Protein AF-A0A7S2CW57-F1 (afdb_monomer_lite)

Structure (mmCIF, N/CA/C/O backbone):
data_AF-A0A7S2CW57-F1
#
_entry.id   AF-A0A7S2CW57-F1
#
loop_
_atom_site.group_PDB
_atom_site.id
_atom_site.type_symbol
_atom_site.label_atom_id
_atom_site.label_alt_id
_atom_site.label_comp_id
_atom_site.label_asym_id
_atom_site.label_entity_id
_atom_site.label_seq_id
_atom_site.pdbx_PDB_ins_code
_atom_site.Cartn_x
_atom_site.Cartn_y
_atom_site.Cartn_z
_atom_site.occupancy
_atom_site.B_iso_or_equiv
_atom_site.auth_seq_id
_atom_site.auth_comp_id
_atom_site.auth_asym_id
_atom_site.auth_atom_id
_atom_site.pdbx_PDB_model_num
ATOM 1 N N . ASP A 1 1 ? -9.183 -3.208 23.024 1.00 56.75 1 ASP A N 1
ATOM 2 C CA . ASP A 1 1 ? -10.618 -2.833 22.930 1.00 56.75 1 ASP A CA 1
ATOM 3 C C . ASP A 1 1 ? -10.801 -1.810 21.795 1.00 56.75 1 ASP A C 1
ATOM 5 O O . ASP A 1 1 ? -9.935 -0.953 21.660 1.00 56.75 1 ASP A O 1
ATOM 9 N N . PRO A 1 2 ? -11.847 -1.860 20.940 1.00 57.62 2 PRO A N 1
ATOM 10 C CA . PRO A 1 2 ? -12.072 -0.832 19.910 1.00 57.62 2 PRO A CA 1
ATOM 11 C C . PRO A 1 2 ? -12.117 0.604 20.462 1.00 57.62 2 PRO A C 1
ATOM 13 O O . PRO A 1 2 ? -11.719 1.545 19.778 1.00 57.62 2 PRO A O 1
ATOM 16 N N . SER A 1 3 ? -12.568 0.780 21.706 1.00 63.25 3 SER A N 1
ATOM 17 C CA . SER A 1 3 ? -12.592 2.077 22.388 1.00 63.25 3 SER A CA 1
ATOM 18 C C . SER A 1 3 ? -11.196 2.578 22.791 1.00 63.25 3 SER A C 1
ATOM 20 O O . SER A 1 3 ? -10.949 3.786 22.773 1.00 63.25 3 SER A O 1
ATOM 22 N N . GLU A 1 4 ? -10.246 1.676 23.054 1.00 65.75 4 GLU A N 1
ATOM 23 C CA . GLU A 1 4 ? -8.839 2.027 23.291 1.00 65.75 4 GLU A CA 1
ATOM 24 C C . GLU A 1 4 ? -8.160 2.494 22.004 1.00 65.75 4 GLU A C 1
ATOM 26 O O . GLU A 1 4 ? -7.396 3.453 22.047 1.00 65.75 4 GLU A O 1
ATOM 31 N N . PHE A 1 5 ? -8.483 1.889 20.853 1.00 61.47 5 PHE A N 1
ATOM 32 C CA . PHE A 1 5 ? -7.996 2.366 19.555 1.00 61.47 5 PHE A CA 1
ATOM 33 C C . PHE A 1 5 ? -8.493 3.780 19.255 1.00 61.47 5 PHE A C 1
ATOM 35 O O . PHE A 1 5 ? -7.690 4.634 18.910 1.00 61.47 5 PHE A O 1
ATOM 42 N N . ILE A 1 6 ? -9.789 4.059 19.435 1.00 62.25 6 ILE A N 1
ATOM 43 C CA . ILE A 1 6 ? -10.353 5.404 19.213 1.00 62.25 6 ILE A CA 1
ATOM 44 C C . ILE A 1 6 ? -9.658 6.438 20.112 1.00 62.25 6 ILE A C 1
ATOM 46 O O . ILE A 1 6 ? -9.337 7.539 19.667 1.00 62.25 6 ILE A O 1
ATOM 50 N N . THR A 1 7 ? -9.364 6.059 21.357 1.00 64.19 7 THR A N 1
ATOM 51 C CA . THR A 1 7 ? -8.670 6.926 22.318 1.00 64.19 7 THR A CA 1
ATOM 52 C C . THR A 1 7 ? -7.193 7.131 21.951 1.00 64.19 7 THR A C 1
ATOM 54 O O . THR A 1 7 ? -6.699 8.253 22.012 1.00 64.19 7 THR A O 1
ATOM 57 N N . ALA A 1 8 ? -6.483 6.074 21.541 1.00 60.84 8 ALA A N 1
ATOM 58 C CA . ALA A 1 8 ? -5.066 6.122 21.172 1.00 60.84 8 ALA A CA 1
ATOM 59 C C . ALA A 1 8 ? -4.820 6.763 19.796 1.00 60.84 8 ALA A C 1
ATOM 61 O O . ALA A 1 8 ? -3.808 7.432 19.602 1.00 60.84 8 ALA A O 1
ATOM 62 N N . ALA A 1 9 ? -5.746 6.578 18.855 1.00 56.28 9 ALA A N 1
ATOM 63 C CA . ALA A 1 9 ? -5.719 7.199 17.537 1.00 56.28 9 ALA A CA 1
ATOM 64 C C . ALA A 1 9 ? -6.093 8.685 17.598 1.00 56.28 9 ALA A C 1
ATOM 66 O O . ALA A 1 9 ? -5.801 9.400 16.646 1.00 56.28 9 ALA A O 1
ATOM 67 N N . SER A 1 10 ? -6.713 9.152 18.697 1.00 55.81 10 SER A N 1
ATOM 68 C CA . SER A 1 10 ? -7.111 10.552 18.910 1.00 55.81 10 SER A CA 1
ATOM 69 C C . SER A 1 10 ? -7.791 11.162 17.676 1.00 55.81 10 SER A C 1
ATOM 71 O O . SER A 1 10 ? -7.611 12.339 17.370 1.00 55.81 10 SER A O 1
ATOM 73 N N . ILE A 1 11 ? -8.558 10.359 16.940 1.00 55.12 11 ILE A N 1
ATOM 74 C CA . ILE A 1 11 ? -9.368 10.880 15.848 1.00 55.12 11 ILE A CA 1
ATOM 75 C C . ILE A 1 11 ? -10.665 11.302 16.490 1.00 55.12 11 ILE A C 1
ATOM 77 O O . ILE A 1 11 ? -11.583 10.504 16.684 1.00 55.12 11 ILE A O 1
ATOM 81 N N . ASP A 1 12 ? -10.685 12.562 16.900 1.00 58.09 12 ASP A N 1
ATOM 82 C CA . ASP A 1 12 ? -11.912 13.218 17.288 1.00 58.09 12 ASP A CA 1
ATOM 83 C C . ASP A 1 12 ? -12.861 13.093 16.088 1.00 58.09 12 ASP A C 1
ATOM 85 O O . ASP A 1 12 ? -12.558 13.564 14.993 1.00 58.09 12 ASP A O 1
ATOM 89 N N . ALA A 1 13 ? -13.991 12.399 16.247 1.00 58.97 13 ALA A N 1
ATOM 90 C CA . ALA A 1 13 ? -14.929 12.120 15.150 1.00 58.97 13 ALA A CA 1
ATOM 91 C C . ALA A 1 13 ? -15.573 13.399 14.560 1.00 58.97 13 ALA A C 1
ATOM 93 O O . ALA A 1 13 ? -16.426 13.331 13.674 1.00 58.97 13 ALA A O 1
ATOM 94 N N . LEU A 1 14 ? -15.183 14.561 15.088 1.00 62.50 14 LEU A N 1
ATOM 95 C CA . LEU A 1 14 ? -15.519 15.907 14.649 1.00 62.50 14 LEU A CA 1
ATOM 96 C C . LEU A 1 14 ? -14.519 16.475 13.625 1.00 62.50 14 LEU A C 1
ATOM 98 O O . LEU A 1 14 ? -14.854 17.446 12.944 1.00 62.50 14 LEU A O 1
ATOM 102 N N . GLU A 1 15 ? -13.324 15.894 13.491 1.00 67.12 15 GLU A N 1
ATOM 103 C CA . GLU A 1 15 ? -12.287 16.356 12.568 1.00 67.12 15 GLU A CA 1
ATOM 104 C C . GLU A 1 15 ? -12.328 15.602 11.231 1.00 67.12 15 GLU A C 1
ATOM 106 O O . GLU A 1 15 ? -12.534 14.390 11.157 1.00 67.12 15 GLU A O 1
ATOM 111 N N . GLN A 1 16 ? -12.135 16.339 10.134 1.00 76.06 16 GLN A N 1
ATOM 112 C CA . GLN A 1 16 ? -11.939 15.734 8.819 1.00 76.06 16 GLN A CA 1
ATOM 113 C C . GLN A 1 16 ? -10.520 15.168 8.742 1.00 76.06 16 GLN A C 1
ATOM 115 O O . GLN A 1 16 ? -9.556 15.916 8.885 1.00 76.06 16 GLN A O 1
ATOM 120 N N . ALA A 1 17 ? -10.404 13.870 8.471 1.00 76.31 17 ALA A N 1
ATOM 121 C CA . ALA A 1 17 ? -9.128 13.177 8.331 1.00 76.31 17 ALA A CA 1
ATOM 122 C C . ALA A 1 17 ? -8.969 12.567 6.932 1.00 76.31 17 ALA A C 1
ATOM 124 O O . ALA A 1 17 ? -9.949 12.201 6.275 1.00 76.31 17 ALA A O 1
ATOM 125 N N . ASP A 1 18 ? -7.719 12.427 6.489 1.00 85.06 18 ASP A N 1
ATOM 126 C CA . ASP A 1 18 ? -7.392 11.664 5.289 1.00 85.06 18 ASP A CA 1
ATOM 127 C C . ASP A 1 18 ? -7.583 10.163 5.569 1.00 85.06 18 ASP A C 1
ATOM 129 O O . ASP A 1 18 ? -6.987 9.592 6.486 1.00 85.06 18 ASP A O 1
ATOM 133 N N . ALA A 1 19 ? -8.439 9.508 4.782 1.00 85.56 19 ALA A N 1
ATOM 134 C CA . ALA A 1 19 ? -8.768 8.096 4.981 1.00 85.56 19 ALA A CA 1
ATOM 135 C C . ALA A 1 19 ? -7.547 7.174 4.815 1.00 85.56 19 ALA A C 1
ATOM 137 O O . ALA A 1 19 ? -7.482 6.115 5.441 1.00 85.56 19 ALA A O 1
ATOM 138 N N . THR A 1 20 ? -6.578 7.579 3.995 1.00 86.62 20 THR A N 1
ATOM 139 C CA . THR A 1 20 ? -5.336 6.838 3.765 1.00 86.62 20 THR A CA 1
ATOM 140 C C . THR A 1 20 ? -4.460 6.899 5.007 1.00 86.62 20 THR A C 1
ATOM 142 O O . THR A 1 20 ? -4.003 5.863 5.487 1.00 86.62 20 THR A O 1
ATOM 145 N N . GLU A 1 21 ? -4.284 8.091 5.577 1.00 83.81 21 GLU A N 1
ATOM 146 C CA . GLU A 1 21 ? -3.540 8.281 6.827 1.00 83.81 21 GLU A CA 1
ATOM 147 C C . GLU A 1 21 ? -4.167 7.486 7.976 1.00 83.81 21 GLU A C 1
ATOM 149 O O . GLU A 1 21 ? -3.474 6.740 8.670 1.00 83.81 21 GLU A O 1
ATOM 154 N N . PHE A 1 22 ? -5.494 7.547 8.112 1.00 84.62 22 PHE A N 1
ATOM 155 C CA . PHE A 1 22 ? -6.200 6.755 9.113 1.00 84.62 22 PHE A CA 1
ATOM 156 C C . PHE A 1 22 ? -6.005 5.250 8.915 1.00 84.62 22 PHE A C 1
ATOM 158 O O . PHE A 1 22 ? -5.747 4.523 9.876 1.00 84.62 22 PHE A O 1
ATOM 165 N N . SER A 1 23 ? -6.098 4.772 7.671 1.00 87.00 23 SER A N 1
ATOM 166 C CA . SER A 1 23 ? -5.907 3.353 7.369 1.00 87.00 23 SER A CA 1
ATOM 167 C C . SER A 1 23 ? -4.500 2.871 7.730 1.00 87.00 23 SER A C 1
ATOM 169 O O . SER A 1 23 ? -4.359 1.777 8.273 1.00 87.00 23 SER A O 1
ATOM 171 N N . ALA A 1 24 ? -3.473 3.702 7.529 1.00 86.38 24 ALA A N 1
ATOM 172 C CA . ALA A 1 24 ? -2.104 3.376 7.908 1.00 86.38 24 ALA A CA 1
ATOM 173 C C . ALA A 1 24 ? -1.952 3.237 9.434 1.00 86.38 24 ALA A C 1
ATOM 175 O O . ALA A 1 24 ? -1.363 2.263 9.904 1.00 86.38 24 ALA A O 1
ATOM 176 N N . LEU A 1 25 ? -2.539 4.158 10.208 1.00 85.75 25 LEU A N 1
ATOM 177 C CA . LEU A 1 25 ? -2.536 4.095 11.676 1.00 85.75 25 LEU A CA 1
ATOM 178 C C . LEU A 1 25 ? -3.296 2.870 12.203 1.00 85.75 25 LEU A C 1
ATOM 180 O O . LEU A 1 25 ? -2.843 2.208 13.137 1.00 85.75 25 LEU A O 1
ATOM 184 N N . LEU A 1 26 ? -4.434 2.540 11.586 1.00 84.94 26 LEU A N 1
ATOM 185 C CA . LEU A 1 26 ? -5.218 1.361 11.941 1.00 84.94 26 LEU A CA 1
ATOM 186 C C . LEU A 1 26 ? -4.452 0.062 11.663 1.00 84.94 26 LEU A C 1
ATOM 188 O O . LEU A 1 26 ? -4.469 -0.837 12.500 1.00 84.94 26 LEU A O 1
ATOM 192 N N . LEU A 1 27 ? -3.776 -0.045 10.515 1.00 85.62 27 LEU A N 1
ATOM 193 C CA . LEU A 1 27 ? -2.990 -1.230 10.164 1.00 85.62 27 LEU A CA 1
ATOM 194 C C . LEU A 1 27 ? -1.786 -1.417 11.095 1.00 85.62 27 LEU A C 1
ATOM 196 O O . LEU A 1 27 ? -1.544 -2.542 11.524 1.00 85.62 27 LEU A O 1
ATOM 200 N N . ASP A 1 28 ? -1.086 -0.342 11.472 1.00 83.06 28 ASP A N 1
ATOM 201 C CA . ASP A 1 28 ? 0.006 -0.407 12.457 1.00 83.06 28 ASP A CA 1
ATOM 202 C C . ASP A 1 28 ? -0.505 -0.851 13.838 1.00 83.06 28 ASP A C 1
ATOM 204 O O . ASP A 1 28 ? 0.077 -1.735 14.470 1.00 83.06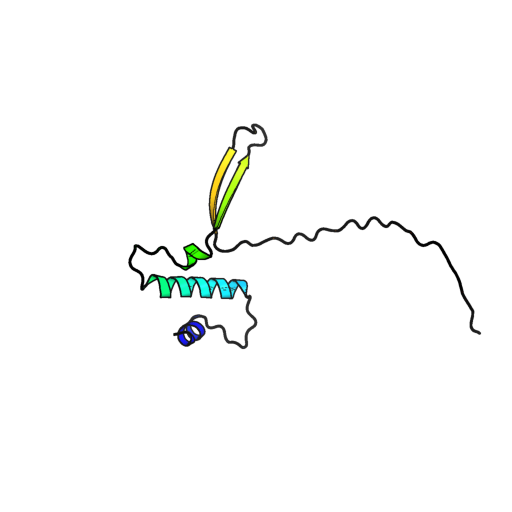 28 ASP A O 1
ATOM 208 N N . TRP A 1 29 ? -1.644 -0.316 14.290 1.00 83.19 29 TRP A N 1
ATOM 209 C CA . TRP A 1 29 ? -2.266 -0.763 15.538 1.00 83.19 29 TRP A CA 1
ATOM 210 C C . TRP A 1 29 ? -2.673 -2.240 15.479 1.00 83.19 29 TRP A C 1
ATOM 212 O O . TRP A 1 29 ? -2.305 -3.016 16.359 1.00 83.19 29 TRP A O 1
ATOM 222 N N . LEU A 1 30 ? -3.357 -2.659 14.411 1.00 81.56 30 LEU A N 1
ATOM 223 C CA . LEU A 1 30 ? -3.741 -4.054 14.183 1.00 81.56 30 LEU A CA 1
ATOM 224 C C . LEU A 1 30 ? -2.524 -4.986 14.186 1.00 81.56 30 LEU A C 1
ATOM 226 O O . LEU A 1 30 ? -2.578 -6.074 14.758 1.00 81.56 30 LEU A O 1
ATOM 230 N N . GLN A 1 31 ? -1.415 -4.554 13.587 1.00 80.44 31 GLN A N 1
ATOM 231 C CA . GLN A 1 31 ? -0.171 -5.311 13.557 1.00 80.44 31 GLN A CA 1
ATOM 232 C C . GLN A 1 31 ? 0.438 -5.481 14.951 1.00 80.44 31 GLN A C 1
ATOM 234 O O . GLN A 1 31 ? 0.945 -6.558 15.266 1.00 80.44 31 GLN A O 1
ATOM 239 N N . ARG A 1 32 ? 0.355 -4.457 15.806 1.00 79.06 32 ARG A N 1
ATOM 240 C CA . ARG A 1 32 ? 0.813 -4.525 17.201 1.00 79.06 32 ARG A CA 1
ATOM 241 C C . ARG A 1 32 ? -0.081 -5.426 18.048 1.00 79.06 32 ARG A C 1
ATOM 243 O O . ARG A 1 32 ? 0.436 -6.303 18.732 1.00 79.06 32 ARG A O 1
ATOM 250 N N . GLU A 1 33 ? -1.396 -5.262 17.963 1.00 79.00 33 GLU A N 1
ATOM 251 C CA . GLU A 1 33 ? -2.351 -6.037 18.767 1.00 79.00 33 GLU A CA 1
ATOM 252 C C . GLU A 1 33 ? -2.359 -7.521 18.391 1.00 79.00 33 GLU A C 1
ATOM 254 O O . GLU A 1 33 ? -2.327 -8.392 19.258 1.00 79.00 33 GLU A O 1
ATOM 259 N N . MET A 1 34 ? -2.354 -7.833 17.092 1.00 73.19 34 MET A N 1
ATOM 260 C CA . MET A 1 34 ? -2.337 -9.225 16.633 1.00 73.19 34 MET A CA 1
ATOM 261 C C . MET A 1 34 ? -0.939 -9.845 16.694 1.00 73.19 34 MET A C 1
ATOM 263 O O . MET A 1 34 ? -0.814 -11.057 16.865 1.00 73.19 34 MET A O 1
ATOM 267 N N . GLY A 1 35 ? 0.115 -9.030 16.596 1.00 63.72 35 GLY A N 1
ATOM 268 C CA . GLY A 1 35 ? 1.504 -9.477 16.687 1.00 63.72 35 GLY A CA 1
ATOM 269 C C . GLY A 1 35 ? 1.953 -9.843 18.104 1.00 63.72 35 GLY A C 1
ATOM 270 O O . GLY A 1 35 ? 2.879 -10.634 18.252 1.00 63.72 35 GLY A O 1
ATOM 271 N N . GLN A 1 36 ? 1.299 -9.327 19.151 1.00 59.97 36 GLN A N 1
ATOM 272 C CA . GLN A 1 36 ? 1.639 -9.653 20.544 1.00 59.97 36 GLN A CA 1
ATOM 273 C C . GLN A 1 36 ? 1.057 -10.990 21.040 1.00 59.97 36 GLN A C 1
ATOM 275 O O . GLN A 1 36 ? 1.442 -11.454 22.112 1.00 59.97 36 GLN A O 1
ATOM 280 N N . GLY A 1 37 ? 0.164 -11.630 20.273 1.00 55.31 37 GLY A N 1
ATOM 281 C CA . GLY A 1 37 ? -0.528 -12.862 20.676 1.00 55.31 37 GLY A CA 1
ATOM 282 C C . GLY A 1 37 ? -0.189 -14.128 19.881 1.00 55.31 37 GLY A C 1
ATOM 283 O O . GLY A 1 37 ? -0.676 -15.198 20.244 1.00 55.31 37 GLY A O 1
ATOM 284 N N . GLN A 1 38 ? 0.601 -14.045 18.803 1.00 50.69 38 GLN A N 1
ATOM 285 C CA . GLN A 1 38 ? 0.874 -15.191 17.927 1.00 50.69 38 GLN A CA 1
ATOM 286 C C . GLN A 1 38 ? 2.281 -15.766 18.117 1.00 50.69 38 GLN A C 1
ATOM 288 O O . GLN A 1 38 ? 3.291 -15.080 17.983 1.00 50.69 38 GLN A O 1
ATOM 293 N N . GLU A 1 39 ? 2.313 -17.072 18.395 1.00 48.75 39 GLU A N 1
ATOM 294 C CA . GLU A 1 39 ? 3.474 -17.947 18.232 1.00 48.75 39 GLU A CA 1
ATOM 295 C C . GLU A 1 39 ? 4.187 -17.673 16.888 1.00 48.75 39 GLU A C 1
ATOM 297 O O . GLU A 1 39 ? 3.519 -17.450 15.875 1.00 48.75 39 GLU A O 1
ATOM 302 N N . PRO A 1 40 ? 5.528 -17.774 16.833 1.00 53.06 40 PRO A N 1
ATOM 303 C CA . PRO A 1 40 ? 6.368 -17.379 15.690 1.00 53.06 40 PRO A CA 1
ATOM 304 C C . PRO A 1 40 ? 6.141 -18.181 14.392 1.00 53.06 40 PRO A C 1
ATOM 306 O O . PRO A 1 40 ? 6.874 -18.015 13.420 1.00 53.06 40 PRO A O 1
ATOM 309 N N . THR A 1 41 ? 5.158 -19.080 14.367 1.00 53.62 41 THR A N 1
ATOM 310 C CA . THR A 1 41 ? 4.849 -19.985 13.255 1.00 53.62 41 THR A CA 1
ATOM 311 C C . THR A 1 41 ? 3.742 -19.471 12.335 1.00 53.62 41 THR A C 1
ATOM 313 O O . THR A 1 41 ? 3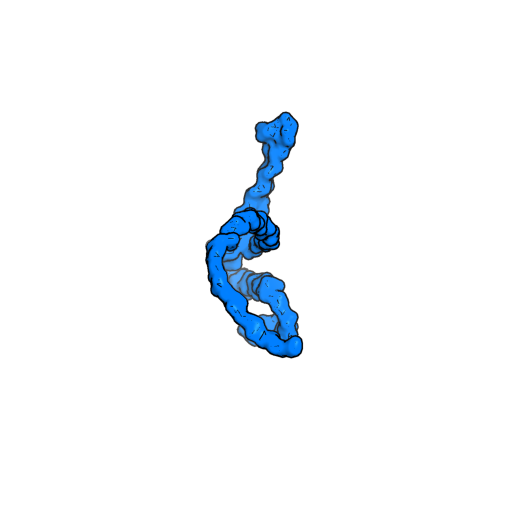.661 -19.917 11.191 1.00 53.62 41 THR A O 1
ATOM 316 N N . HIS A 1 42 ? 2.930 -18.508 12.781 1.00 51.66 42 HIS A N 1
ATOM 317 C CA . HIS A 1 42 ? 1.958 -17.824 11.932 1.00 51.66 42 HIS A CA 1
ATOM 318 C C . HIS A 1 42 ? 2.514 -16.454 11.543 1.00 51.66 42 HIS A C 1
ATOM 320 O O . HIS A 1 42 ? 2.751 -15.597 12.388 1.00 51.66 42 HIS A O 1
ATOM 326 N N . GLY A 1 43 ? 2.799 -16.281 10.250 1.00 57.59 43 GLY A N 1
ATOM 327 C CA . GLY A 1 43 ? 3.311 -15.029 9.701 1.00 57.59 43 GLY A CA 1
ATOM 328 C C . GLY A 1 43 ? 2.412 -13.837 10.033 1.00 57.59 43 GLY A C 1
ATOM 329 O O . GLY A 1 43 ? 1.225 -13.984 10.315 1.00 57.59 43 GLY A O 1
ATOM 330 N N . ASN A 1 44 ? 2.998 -12.644 9.991 1.00 73.19 44 ASN A N 1
ATOM 331 C CA . ASN A 1 44 ? 2.328 -11.413 10.380 1.00 73.19 44 ASN A CA 1
ATOM 332 C C . ASN A 1 44 ? 1.048 -11.189 9.551 1.00 73.19 44 ASN A C 1
ATOM 334 O O . ASN A 1 44 ? 1.124 -11.035 8.331 1.00 73.19 44 ASN A O 1
ATOM 338 N N . PHE A 1 45 ? -0.118 -11.184 10.209 1.00 79.56 45 PHE A N 1
ATOM 339 C CA . PHE A 1 45 ? -1.434 -11.098 9.562 1.00 79.56 45 PHE A CA 1
ATOM 340 C C . PHE A 1 45 ? -1.526 -9.934 8.569 1.00 79.56 45 PHE A C 1
ATOM 342 O O . PHE A 1 45 ? -1.965 -10.126 7.435 1.00 79.56 45 PHE A O 1
ATOM 349 N N . VAL A 1 46 ? -1.066 -8.745 8.967 1.00 83.50 46 VAL A N 1
ATOM 350 C CA . VAL A 1 46 ? -1.128 -7.546 8.119 1.00 83.50 46 VAL A CA 1
ATOM 351 C C . VAL A 1 46 ? -0.271 -7.732 6.870 1.00 83.50 46 VAL A C 1
ATOM 353 O O . VAL A 1 46 ? -0.764 -7.536 5.761 1.00 83.50 46 VAL A O 1
ATOM 356 N N . SER A 1 47 ? 0.967 -8.205 7.029 1.00 83.62 47 SER A N 1
ATOM 357 C CA . SER A 1 47 ? 1.843 -8.495 5.891 1.00 83.62 47 SER A CA 1
ATOM 358 C C . SER A 1 47 ? 1.237 -9.551 4.962 1.00 83.62 47 SER A C 1
ATOM 360 O O . SER A 1 47 ? 1.243 -9.381 3.752 1.00 83.62 47 SER A O 1
ATOM 362 N N . SER A 1 48 ? 0.621 -10.605 5.508 1.00 84.69 48 SER A N 1
ATOM 363 C CA . SER A 1 48 ? 0.033 -11.679 4.694 1.00 84.69 48 SER A CA 1
ATOM 364 C C . SER A 1 48 ? -1.139 -11.237 3.808 1.00 84.69 48 SER A C 1
ATOM 366 O O . SER A 1 48 ? -1.403 -11.872 2.789 1.00 84.69 48 SER A O 1
ATOM 368 N N . LEU A 1 49 ? -1.848 -10.175 4.200 1.00 86.88 49 LEU A N 1
ATOM 369 C CA . LEU A 1 49 ? -3.023 -9.682 3.482 1.00 86.88 49 LEU A CA 1
ATOM 370 C C . LEU A 1 49 ? -2.727 -8.483 2.584 1.00 86.88 49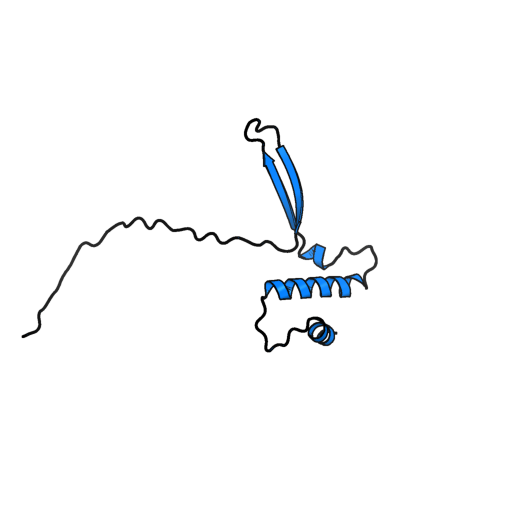 LEU A C 1
ATOM 372 O O . LEU A 1 49 ? -3.358 -8.350 1.537 1.00 86.88 49 LEU A O 1
ATOM 376 N N . PHE A 1 50 ? -1.819 -7.604 3.005 1.00 88.69 50 PHE A N 1
ATOM 377 C CA . PHE A 1 50 ? -1.646 -6.288 2.389 1.00 88.69 50 PHE A CA 1
ATOM 378 C C . PHE A 1 50 ? -0.254 -6.056 1.800 1.00 88.69 50 PHE A C 1
ATOM 380 O O . PHE A 1 50 ? -0.091 -5.109 1.034 1.00 88.69 50 PHE A O 1
ATOM 387 N N . GLU A 1 51 ? 0.748 -6.878 2.130 1.00 90.44 51 GLU A N 1
ATOM 388 C CA . GLU A 1 51 ? 2.097 -6.692 1.593 1.00 90.44 51 GLU A CA 1
ATOM 389 C C . GLU A 1 51 ? 2.177 -7.166 0.140 1.00 90.44 51 GLU A C 1
ATOM 391 O O . GLU A 1 51 ? 1.875 -8.313 -0.190 1.00 90.44 51 GLU A O 1
ATOM 396 N N . GLY A 1 52 ? 2.601 -6.260 -0.735 1.00 92.50 52 GLY A N 1
ATOM 397 C CA . GLY A 1 52 ? 3.011 -6.551 -2.100 1.00 92.50 52 GLY A CA 1
ATOM 398 C C . GLY A 1 52 ? 4.511 -6.337 -2.290 1.00 92.50 52 GLY A C 1
ATOM 399 O O . GLY A 1 52 ? 5.171 -5.697 -1.474 1.00 92.50 52 GLY A O 1
ATOM 400 N N . GLU A 1 53 ? 5.043 -6.843 -3.402 1.00 95.00 53 GLU A N 1
ATOM 401 C CA . GLU A 1 53 ? 6.425 -6.624 -3.842 1.00 95.00 53 GLU A CA 1
ATOM 402 C C . GLU A 1 53 ? 6.416 -5.823 -5.153 1.00 95.00 53 GLU A C 1
ATOM 404 O O . GLU A 1 53 ? 5.657 -6.126 -6.077 1.00 95.00 53 GLU A O 1
ATOM 409 N N . VAL A 1 54 ? 7.258 -4.792 -5.248 1.00 94.19 54 VAL A N 1
ATOM 410 C CA . VAL A 1 54 ? 7.537 -4.057 -6.485 1.00 94.1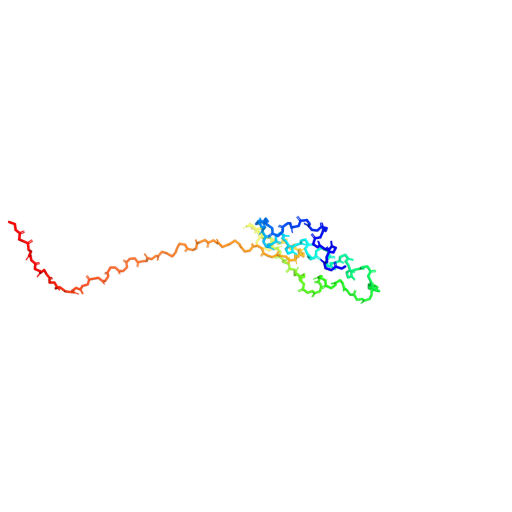9 54 VAL A CA 1
ATOM 411 C C . VAL A 1 54 ? 8.984 -4.293 -6.908 1.00 94.19 54 VAL A C 1
ATOM 413 O O . VAL A 1 54 ? 9.904 -4.203 -6.098 1.00 94.19 54 VAL A O 1
ATOM 416 N N . SER A 1 55 ? 9.195 -4.575 -8.196 1.00 95.94 55 SER A N 1
ATOM 417 C CA . SER A 1 55 ? 10.527 -4.666 -8.799 1.00 95.94 55 SER A CA 1
ATOM 418 C C . SER A 1 55 ? 10.802 -3.426 -9.647 1.00 95.94 55 SER A C 1
ATOM 420 O O . SER A 1 55 ? 10.079 -3.120 -10.599 1.00 95.94 55 SER A O 1
ATOM 422 N N . GLN A 1 56 ? 11.849 -2.690 -9.281 1.00 93.44 56 GLN A N 1
ATOM 423 C CA . GLN A 1 56 ? 12.370 -1.555 -10.023 1.00 93.44 56 GLN A CA 1
ATOM 424 C C . GLN A 1 56 ? 13.577 -1.999 -10.846 1.00 93.44 56 GLN A C 1
ATOM 426 O O . GLN A 1 56 ? 14.626 -2.337 -10.297 1.00 93.44 56 GLN A O 1
ATOM 431 N N . VAL A 1 57 ? 13.442 -1.931 -12.168 1.00 94.81 57 VAL A N 1
ATOM 432 C CA . VAL A 1 57 ? 14.520 -2.238 -13.112 1.00 94.81 57 VAL A CA 1
ATOM 433 C C . VAL A 1 57 ? 15.060 -0.938 -13.703 1.00 94.81 57 VAL A C 1
ATOM 435 O O . VAL A 1 57 ? 14.332 -0.183 -14.347 1.00 94.81 57 VAL A O 1
ATOM 438 N N . LEU A 1 58 ? 16.345 -0.673 -13.484 1.00 94.31 58 LEU A N 1
ATOM 439 C CA . LEU A 1 58 ? 17.092 0.414 -14.109 1.00 94.31 58 LEU A CA 1
ATOM 440 C C . LEU A 1 58 ? 17.945 -0.166 -15.236 1.00 94.31 58 LEU A C 1
ATOM 442 O O . LEU A 1 58 ? 18.756 -1.056 -14.998 1.00 94.31 58 LEU A O 1
ATOM 446 N N . ALA A 1 59 ? 17.784 0.346 -16.453 1.00 95.19 59 ALA A N 1
ATOM 447 C CA . ALA A 1 59 ? 18.599 -0.032 -17.605 1.00 95.19 59 ALA A CA 1
ATOM 448 C C . ALA A 1 59 ? 19.533 1.119 -17.995 1.00 95.19 59 ALA A C 1
ATOM 450 O O . ALA A 1 59 ? 19.114 2.280 -18.043 1.00 95.19 59 ALA A O 1
ATOM 451 N N . CYS A 1 60 ? 20.796 0.810 -18.290 1.00 93.88 60 CYS A N 1
ATOM 452 C CA . CYS A 1 60 ? 21.725 1.790 -18.838 1.00 93.88 60 CYS A CA 1
ATOM 453 C C . CYS A 1 60 ? 21.303 2.179 -20.265 1.00 93.88 60 CYS A C 1
ATOM 455 O O . CYS A 1 60 ? 21.025 1.325 -21.101 1.00 93.88 60 CYS A O 1
ATOM 457 N N . MET A 1 61 ? 21.297 3.479 -20.578 1.00 94.94 61 MET A N 1
ATOM 458 C CA . MET A 1 61 ? 20.917 3.955 -21.918 1.00 94.94 61 MET A CA 1
ATOM 459 C C . MET A 1 61 ? 21.940 3.609 -23.009 1.00 94.94 61 MET A C 1
ATOM 461 O O . MET A 1 61 ? 21.594 3.578 -24.185 1.00 94.94 61 MET A O 1
ATOM 465 N N . GLN A 1 62 ? 23.204 3.412 -22.628 1.00 95.00 62 GLN A N 1
ATOM 466 C CA . GLN A 1 62 ? 24.318 3.168 -23.552 1.00 95.00 62 GLN A CA 1
ATOM 467 C C . GLN A 1 62 ? 24.568 1.672 -23.771 1.00 95.00 62 GLN A C 1
ATOM 469 O O . GLN A 1 62 ? 25.070 1.288 -24.823 1.00 95.00 62 GLN A O 1
ATOM 474 N N . ASP A 1 63 ? 24.195 0.845 -22.794 1.00 93.69 63 ASP A N 1
ATOM 475 C CA . ASP A 1 63 ? 24.314 -0.6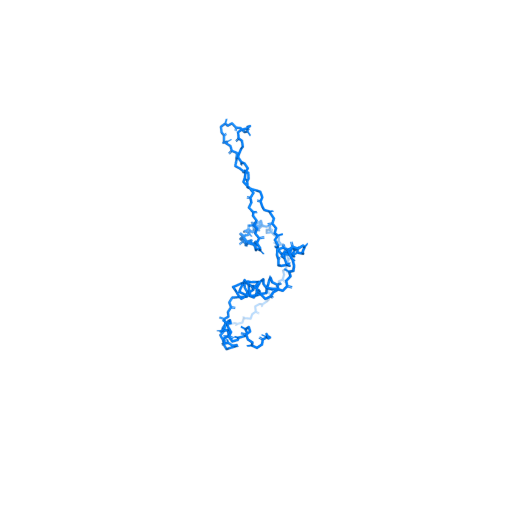10 -22.839 1.00 93.69 63 ASP A CA 1
ATOM 476 C C . ASP A 1 63 ? 23.038 -1.252 -22.263 1.00 93.69 63 ASP A C 1
ATOM 478 O O . ASP A 1 63 ? 22.910 -1.375 -21.043 1.00 93.69 63 ASP A O 1
ATOM 482 N N . PRO A 1 64 ? 22.085 -1.671 -23.115 1.00 88.69 64 PRO A N 1
ATOM 483 C CA . PRO A 1 64 ? 20.825 -2.269 -22.675 1.00 88.69 64 PRO A CA 1
ATOM 484 C C . PRO A 1 64 ? 20.989 -3.586 -21.907 1.00 88.69 64 PRO A C 1
ATOM 486 O O . PRO A 1 64 ? 20.057 -3.998 -21.221 1.00 88.69 64 PRO A O 1
ATOM 489 N N . ALA A 1 65 ? 22.140 -4.259 -22.029 1.00 92.25 65 ALA A N 1
ATOM 490 C CA . ALA A 1 65 ? 22.426 -5.476 -21.274 1.00 92.25 65 ALA A CA 1
ATOM 491 C C . ALA A 1 65 ? 22.826 -5.173 -19.820 1.00 92.25 65 ALA A C 1
ATOM 493 O O . ALA A 1 65 ? 22.751 -6.052 -18.961 1.00 92.25 65 ALA A O 1
ATOM 494 N N . HIS A 1 66 ? 23.224 -3.933 -19.525 1.00 94.44 66 HIS A N 1
ATOM 495 C CA . HIS A 1 66 ? 23.530 -3.494 -18.175 1.00 94.44 66 HIS A CA 1
ATOM 496 C C . HIS A 1 66 ? 22.250 -3.037 -17.466 1.00 94.44 66 HIS A C 1
ATOM 498 O O . HIS A 1 66 ? 21.787 -1.901 -17.621 1.00 94.44 66 HIS A O 1
ATOM 504 N N . THR A 1 67 ? 21.694 -3.940 -16.659 1.00 95.56 67 THR A N 1
ATOM 505 C CA . THR A 1 67 ? 20.506 -3.694 -15.837 1.00 95.56 67 THR A CA 1
ATOM 506 C C . THR A 1 67 ? 20.805 -3.844 -14.352 1.00 95.56 67 THR A C 1
ATOM 508 O O . THR A 1 67 ? 21.545 -4.737 -13.945 1.00 95.56 67 THR A O 1
ATOM 511 N N . PHE A 1 68 ? 20.165 -3.016 -13.536 1.00 94.94 68 PHE A N 1
ATOM 512 C CA . PHE A 1 68 ? 20.121 -3.138 -12.086 1.00 94.94 68 PHE A CA 1
ATOM 513 C C . PHE A 1 68 ? 18.672 -3.361 -11.653 1.00 94.94 68 PHE A C 1
ATOM 515 O O . PHE A 1 68 ? 17.792 -2.592 -12.036 1.00 94.94 68 PHE A O 1
ATOM 522 N N . GLU A 1 69 ? 18.423 -4.404 -10.864 1.00 96.56 69 GLU A N 1
ATOM 523 C CA . GLU A 1 69 ? 17.104 -4.711 -10.306 1.00 96.56 69 GLU A CA 1
ATOM 524 C C . GLU A 1 69 ? 17.117 -4.476 -8.795 1.00 96.56 69 GLU A C 1
ATOM 526 O O . GLU A 1 69 ? 18.021 -4.929 -8.090 1.00 96.56 69 GLU A O 1
ATOM 531 N N . ARG A 1 70 ? 16.090 -3.791 -8.292 1.00 95.88 70 ARG A N 1
ATOM 532 C CA . ARG A 1 70 ? 15.837 -3.609 -6.863 1.00 95.88 70 ARG A CA 1
ATOM 533 C C . ARG A 1 70 ? 14.403 -3.997 -6.547 1.00 95.88 70 ARG A C 1
ATOM 535 O O . ARG A 1 70 ? 13.485 -3.478 -7.172 1.00 95.88 70 ARG A O 1
ATOM 542 N N . ARG A 1 71 ? 14.223 -4.871 -5.559 1.00 96.31 71 ARG A N 1
ATOM 543 C CA . ARG A 1 71 ? 12.905 -5.272 -5.056 1.00 96.31 71 ARG A CA 1
ATOM 544 C C . ARG A 1 71 ? 12.609 -4.573 -3.744 1.00 96.31 71 ARG A C 1
ATOM 546 O O . ARG A 1 71 ? 13.491 -4.468 -2.894 1.00 96.31 71 ARG A O 1
ATOM 553 N N . GLU A 1 72 ? 11.389 -4.082 -3.607 1.00 94.56 72 GLU A N 1
ATOM 554 C CA . GLU A 1 72 ? 10.909 -3.382 -2.420 1.00 94.56 72 GLU A CA 1
ATOM 555 C C . GLU A 1 72 ? 9.516 -3.901 -2.061 1.00 94.56 72 GLU A C 1
ATOM 557 O O . GLU A 1 72 ? 8.687 -4.123 -2.943 1.00 94.56 72 GLU A O 1
ATOM 562 N N . ASN A 1 73 ? 9.253 -4.075 -0.770 1.00 93.44 73 ASN A N 1
ATOM 563 C CA . ASN A 1 73 ? 7.916 -4.401 -0.288 1.00 93.44 73 ASN A CA 1
ATOM 564 C C . ASN A 1 73 ? 7.115 -3.120 -0.044 1.00 93.44 73 ASN A C 1
ATOM 566 O O . ASN A 1 73 ? 7.678 -2.081 0.313 1.00 93.44 73 ASN A O 1
ATOM 570 N N . PHE A 1 74 ? 5.798 -3.195 -0.195 1.00 91.75 74 PHE A N 1
ATOM 571 C CA . PHE A 1 74 ? 4.890 -2.089 0.087 1.00 91.75 74 PHE A CA 1
ATOM 572 C C . PHE A 1 74 ? 3.577 -2.594 0.689 1.00 91.75 74 PHE A C 1
ATOM 574 O O . PHE A 1 74 ? 3.147 -3.707 0.410 1.00 91.75 74 PHE A O 1
ATOM 581 N N . LEU A 1 75 ? 2.913 -1.743 1.473 1.00 88.00 75 LEU A N 1
ATOM 582 C CA . LEU A 1 75 ? 1.544 -1.966 1.966 1.00 88.00 75 LEU A CA 1
ATOM 583 C C . LEU A 1 75 ? 0.513 -1.085 1.237 1.00 88.00 75 LEU A C 1
ATOM 585 O O . LEU A 1 75 ? -0.686 -1.328 1.315 1.00 88.00 75 LEU A O 1
ATOM 589 N N . GLU A 1 76 ? 0.976 -0.054 0.520 1.00 88.19 76 GLU A N 1
ATOM 590 C CA . GLU A 1 76 ? 0.137 0.927 -0.172 1.00 88.19 76 GLU A CA 1
ATOM 591 C C . GLU A 1 76 ? 0.769 1.315 -1.522 1.00 88.19 76 GLU A C 1
ATOM 593 O O . GLU A 1 76 ? 1.973 1.567 -1.601 1.00 88.19 76 GLU A O 1
ATOM 598 N N . LEU A 1 77 ? -0.043 1.415 -2.584 1.00 87.00 77 LEU A N 1
ATOM 599 C CA . LEU A 1 77 ? 0.362 1.975 -3.879 1.00 87.00 77 LEU A CA 1
ATOM 600 C C . LEU A 1 77 ? -0.346 3.301 -4.137 1.00 87.00 77 LEU A C 1
ATOM 602 O O . LEU A 1 77 ? -1.566 3.356 -4.279 1.00 87.00 77 LEU A O 1
ATOM 606 N N . ARG A 1 78 ? 0.436 4.368 -4.314 1.00 85.31 78 ARG A N 1
ATOM 607 C CA . ARG A 1 78 ? -0.086 5.692 -4.672 1.00 85.31 78 ARG A CA 1
ATOM 608 C C . ARG A 1 78 ? -0.062 5.892 -6.177 1.00 85.31 78 ARG A C 1
ATOM 610 O O . ARG A 1 78 ? 0.925 6.363 -6.747 1.00 85.31 78 ARG A O 1
ATOM 617 N N . ALA A 1 79 ? -1.169 5.546 -6.829 1.00 79.81 79 ALA A N 1
ATOM 618 C CA . ALA A 1 79 ? -1.351 5.826 -8.245 1.00 79.81 79 ALA A CA 1
ATOM 619 C C . ALA A 1 79 ? -1.432 7.344 -8.474 1.00 79.81 79 ALA A C 1
ATOM 621 O O . ALA A 1 79 ? -2.356 8.016 -8.018 1.00 79.81 79 ALA A O 1
ATOM 622 N N . ARG A 1 80 ? -0.476 7.901 -9.222 1.00 77.25 80 ARG A N 1
ATOM 623 C CA . ARG A 1 80 ? -0.612 9.263 -9.744 1.00 77.25 80 ARG A CA 1
ATOM 624 C C . ARG A 1 80 ? -1.610 9.225 -10.894 1.00 77.25 80 ARG A C 1
ATOM 626 O O . ARG A 1 80 ? -1.266 8.798 -11.996 1.00 77.25 80 ARG A O 1
ATOM 633 N N . LEU A 1 81 ? -2.837 9.678 -10.650 1.00 70.94 81 LEU A N 1
ATOM 634 C CA . LEU A 1 81 ? -3.792 9.944 -11.721 1.00 70.94 81 LEU A CA 1
ATOM 635 C C . LEU A 1 81 ? -3.263 11.128 -12.530 1.00 70.94 81 LEU A C 1
ATOM 637 O O . LEU A 1 81 ? -3.466 12.285 -12.177 1.00 70.94 81 LEU A O 1
ATOM 641 N N . THR A 1 82 ? -2.516 10.839 -13.592 1.00 56.31 82 THR A N 1
ATOM 642 C CA . THR A 1 82 ? -2.116 11.869 -14.550 1.00 56.31 82 THR A CA 1
ATOM 643 C C . THR A 1 82 ? -3.352 12.166 -15.397 1.00 56.31 82 THR A C 1
ATOM 645 O O . THR A 1 82 ? -3.827 11.242 -16.064 1.00 56.31 82 THR A O 1
ATOM 648 N N . PRO A 1 83 ? -3.919 13.389 -15.371 1.00 55.47 83 PRO A N 1
ATOM 649 C CA . PRO A 1 83 ? -5.061 13.705 -16.210 1.00 55.47 83 PRO A CA 1
ATOM 650 C C . PRO A 1 83 ? -4.643 13.513 -17.664 1.00 55.47 83 PRO A C 1
ATOM 652 O O . PRO A 1 83 ? -3.784 14.223 -18.187 1.00 55.47 83 PRO A O 1
ATOM 655 N N . THR A 1 84 ? -5.223 12.510 -18.315 1.00 57.34 84 THR A N 1
ATOM 656 C CA . THR A 1 84 ? -5.087 12.338 -19.753 1.00 57.34 84 THR A CA 1
ATOM 657 C C . THR A 1 84 ? -5.891 13.463 -20.377 1.00 57.34 84 THR A C 1
ATOM 659 O O . THR A 1 84 ? -7.119 13.449 -20.355 1.00 57.34 84 THR A O 1
ATOM 662 N N . VAL A 1 85 ? -5.202 14.480 -20.899 1.00 55.12 85 VAL A N 1
ATOM 663 C CA . VAL A 1 85 ? -5.831 15.465 -21.778 1.00 55.12 85 VAL A CA 1
ATOM 664 C C . VAL A 1 85 ? -6.273 14.679 -23.003 1.00 55.12 85 VAL A C 1
ATOM 666 O O . VAL A 1 85 ? -5.481 14.415 -23.907 1.00 55.12 85 VAL A O 1
ATOM 669 N N . ALA A 1 86 ? -7.521 14.214 -22.997 1.00 50.97 86 ALA A N 1
ATOM 670 C CA . ALA A 1 86 ? -8.150 13.684 -24.184 1.00 50.97 86 ALA A CA 1
ATOM 671 C C . ALA A 1 86 ? -8.081 14.811 -25.214 1.00 50.97 86 ALA A C 1
ATOM 673 O O . ALA A 1 86 ? -8.781 15.817 -25.101 1.00 50.97 86 ALA A O 1
ATOM 674 N N . SER A 1 87 ? -7.169 14.677 -26.179 1.00 46.56 87 SER A N 1
ATOM 675 C CA . SER A 1 87 ? -7.160 15.495 -27.380 1.00 46.56 87 SER A CA 1
ATOM 676 C C . SER A 1 87 ? -8.450 15.156 -28.115 1.00 46.56 87 SER A C 1
ATOM 678 O O . SER A 1 87 ? -8.509 14.239 -28.934 1.00 46.56 87 SER A O 1
ATOM 680 N N . SER A 1 88 ? -9.525 15.838 -27.722 1.00 45.06 88 SER A N 1
ATOM 681 C CA . SER A 1 88 ? -10.776 15.849 -28.449 1.00 45.06 88 SER A CA 1
ATOM 682 C C . SER A 1 88 ? -10.441 16.477 -29.790 1.00 45.06 88 SER A C 1
ATOM 684 O O . SER A 1 88 ? -10.315 17.695 -29.923 1.00 45.06 88 SER A O 1
ATOM 686 N N . ARG A 1 89 ? -10.181 15.616 -30.778 1.00 43.06 89 ARG A N 1
ATOM 687 C CA . ARG A 1 89 ? -10.265 15.978 -32.183 1.00 43.06 89 ARG A CA 1
ATOM 688 C C . ARG A 1 89 ? -11.640 16.605 -32.350 1.00 43.06 89 ARG A C 1
ATOM 690 O O . ARG A 1 89 ? -12.643 15.897 -32.350 1.00 43.06 89 ARG A O 1
ATOM 697 N N . ALA A 1 90 ? -11.654 17.928 -32.465 1.00 46.31 90 ALA A N 1
ATOM 698 C CA . ALA A 1 90 ? -12.780 18.697 -32.948 1.00 46.31 90 ALA A CA 1
ATOM 699 C C . ALA A 1 90 ? -13.092 18.226 -34.376 1.00 46.31 90 ALA A C 1
ATOM 701 O O . ALA A 1 90 ? -12.604 18.767 -35.364 1.00 46.31 90 ALA A O 1
ATOM 702 N N . GLY A 1 91 ? -13.850 17.138 -34.473 1.00 37.72 91 GLY A N 1
ATOM 703 C CA . GLY A 1 91 ? -14.618 16.799 -35.651 1.00 37.72 91 GLY A CA 1
ATOM 704 C C . GLY A 1 91 ? -15.858 17.671 -35.622 1.00 37.72 91 GLY A C 1
ATOM 705 O O . GLY A 1 91 ? -16.871 17.277 -35.053 1.00 37.72 91 GLY A O 1
ATOM 706 N N . SER A 1 92 ? -15.750 18.873 -36.184 1.00 42.72 92 SER A N 1
ATOM 707 C CA . SER A 1 92 ? -16.900 19.714 -36.494 1.00 42.72 92 SER A CA 1
ATOM 708 C C . SER A 1 92 ? -17.784 18.973 -37.494 1.00 42.72 92 SER A C 1
ATOM 710 O O . SER A 1 92 ? -17.519 18.971 -38.694 1.00 42.72 92 SER A O 1
ATOM 712 N N . ALA A 1 93 ? -18.817 18.317 -36.982 1.00 41.25 93 ALA A N 1
ATOM 713 C CA . ALA A 1 93 ? -19.948 17.831 -37.749 1.00 41.25 93 ALA A CA 1
ATOM 714 C C . ALA A 1 93 ? -21.203 18.531 -37.222 1.00 41.25 93 ALA A C 1
ATOM 716 O O . ALA A 1 93 ? -21.989 17.950 -36.484 1.00 41.25 93 ALA A O 1
ATOM 717 N N . GLU A 1 94 ? -21.374 19.795 -37.600 1.00 40.56 94 GLU A N 1
ATOM 718 C CA . GLU A 1 94 ? -22.681 20.444 -37.571 1.00 40.56 94 GLU A CA 1
ATOM 719 C C . GLU A 1 94 ? -23.041 20.805 -39.008 1.00 40.56 94 GLU A C 1
ATOM 721 O O . GLU A 1 94 ? -22.512 21.746 -39.602 1.00 40.56 94 GLU A O 1
ATOM 726 N N . HIS A 1 95 ? -23.927 19.997 -39.584 1.00 35.16 95 HIS A N 1
ATOM 727 C CA . HIS A 1 95 ? -24.672 20.365 -40.770 1.00 35.16 95 HIS A CA 1
ATOM 728 C C . HIS A 1 95 ? -26.162 20.168 -40.495 1.00 35.16 95 HIS A C 1
ATOM 730 O O . HIS A 1 95 ? -26.581 19.055 -40.182 1.00 35.16 95 HIS A O 1
ATOM 736 N N . ALA A 1 96 ? -26.893 21.271 -40.700 1.00 37.28 96 ALA A N 1
ATOM 737 C CA . ALA A 1 96 ? -28.335 21.398 -40.930 1.00 37.28 96 ALA A CA 1
ATOM 738 C C . ALA A 1 96 ? -29.243 21.175 -39.693 1.00 37.28 96 ALA A C 1
ATOM 740 O O . ALA A 1 96 ? -29.029 20.266 -38.908 1.00 37.28 96 ALA A O 1
ATOM 741 N N . ASP A 1 97 ? -30.304 21.940 -39.431 1.00 37.62 97 ASP A N 1
ATOM 742 C CA . ASP A 1 97 ? -31.043 22.918 -40.228 1.00 37.62 97 ASP A CA 1
ATOM 743 C C . ASP A 1 97 ? -32.000 23.687 -39.291 1.00 37.62 97 ASP A C 1
ATOM 745 O O . ASP A 1 97 ? -32.510 23.117 -38.329 1.00 37.62 97 ASP A O 1
ATOM 749 N N . GLY A 1 98 ? -32.304 24.941 -39.633 1.00 35.53 98 GLY A N 1
ATOM 750 C CA . GLY A 1 98 ? -33.676 25.441 -39.547 1.00 35.53 98 GLY A CA 1
ATOM 751 C C . GLY A 1 98 ? -34.215 25.918 -38.192 1.00 35.53 98 GLY A C 1
ATOM 752 O O . GLY A 1 98 ? -34.802 25.152 -37.433 1.00 35.53 98 GLY A O 1
ATOM 753 N N . LYS A 1 99 ? -34.257 27.250 -38.025 1.00 37.81 99 LYS A N 1
ATOM 754 C CA . LYS A 1 99 ? -35.495 28.067 -38.131 1.00 37.81 99 LYS A CA 1
ATOM 755 C C . LYS A 1 99 ? -35.529 29.212 -37.106 1.00 37.81 99 LYS A C 1
ATOM 757 O O . LYS A 1 99 ? -35.889 29.034 -35.948 1.00 37.81 99 LYS A O 1
ATOM 762 N N . GLU A 1 100 ? -35.219 30.410 -37.593 1.00 50.53 100 GLU A N 1
ATOM 763 C CA . GLU A 1 100 ? -35.603 31.687 -36.982 1.00 50.53 100 GLU A CA 1
ATOM 764 C C . GLU A 1 100 ? -37.137 31.855 -37.058 1.00 50.53 100 GLU A C 1
ATOM 766 O O . GLU A 1 100 ? -37.765 31.413 -38.030 1.00 50.53 100 GLU A O 1
ATOM 771 N N . PRO A 1 101 ? -37.764 32.490 -36.055 1.00 47.38 101 PRO A N 1
ATOM 772 C CA . PRO A 1 101 ? -38.437 33.738 -36.395 1.00 47.38 101 PRO A CA 1
ATOM 773 C C . PRO A 1 101 ? -38.228 34.856 -35.368 1.00 47.38 101 PRO A C 1
ATOM 775 O O . PRO A 1 101 ? -38.183 34.652 -34.156 1.00 47.38 101 PRO A O 1
ATOM 778 N N . ALA A 1 102 ? -38.169 36.060 -35.926 1.00 44.88 102 ALA A N 1
ATOM 779 C CA . ALA A 1 102 ? -38.080 37.347 -35.269 1.00 44.88 102 ALA A CA 1
ATOM 780 C C . ALA A 1 102 ? -39.289 37.697 -34.373 1.00 44.88 102 ALA A C 1
ATOM 782 O O . ALA A 1 102 ? -40.443 37.423 -34.706 1.00 44.88 102 ALA A O 1
ATOM 783 N N . GLN A 1 103 ? -39.006 38.423 -33.289 1.00 43.41 103 GLN A N 1
ATOM 784 C CA . GLN A 1 103 ? -39.900 39.379 -32.621 1.00 43.41 103 GLN A CA 1
ATOM 785 C C . GLN A 1 103 ? -39.070 40.656 -32.400 1.00 43.41 103 GLN A C 1
ATOM 787 O O . GLN A 1 103 ? -37.982 40.586 -31.843 1.00 43.41 103 GLN A O 1
ATOM 792 N N . ALA A 1 104 ? -39.393 41.756 -33.079 1.00 37.94 104 ALA A N 1
ATOM 793 C CA . ALA A 1 104 ? -40.402 42.767 -32.736 1.00 37.94 104 ALA A CA 1
ATOM 794 C C . ALA A 1 104 ? -39.765 43.941 -31.969 1.00 37.94 104 ALA A C 1
ATOM 796 O O . ALA A 1 104 ? -39.402 43.815 -30.802 1.00 37.94 104 ALA A O 1
ATOM 797 N N . GLY A 1 105 ? -39.655 45.073 -32.669 1.00 36.31 105 GLY A N 1
ATOM 798 C CA . GLY A 1 105 ? -39.217 46.383 -32.193 1.00 36.31 105 GLY A CA 1
ATOM 799 C C . GLY A 1 105 ? -39.297 47.381 -33.333 1.00 36.31 105 GLY A C 1
ATOM 800 O O . GLY A 1 105 ? -38.411 47.301 -34.208 1.00 36.31 105 GLY A O 1
#

InterPro domains:
  IPR001394 Peptidase C19, ubiquitin carboxyl-terminal hydrolase [PF00443] (11-62)
  IPR038765 Papain-like cysteine peptidase superfamily [SSF54001] (4-78)

Secondary structure (DSSP, 8-state):
-HHHHHHHHT--TTS---HHHHHHHHHHHHHHHHHTS--TTS--HHHHHH-EEEEEEEE-SS-TT-EEEEEEEES------------------------------

Foldseek 3Di:
DVVVLCVVVVPPVPDDDDPVVVVVSVLVVVQVVVVVPDDPPDPRPLCVPQKDKDKDWDADPVDRVDIDIDIDIDRDDDDDPDPDPPPPPPPPPDDDDDDDDDDDD

Sequence (105 aa):
DPSEFITAASIDALEQADATEFSALLLDWLQREMGQGQEPTHGNFVSSLFEGEVSQVLACMQDPAHTFERRENFLELRARLTPTVASSRAGSAEHADGKEPAQAG

Radius of gyration: 28.03 Å; chains: 1; bounding box: 65×66×64 Å

pLDDT: mean 70.9, std 19.67, range [35.16, 96.56]

Organism: NCBI:txid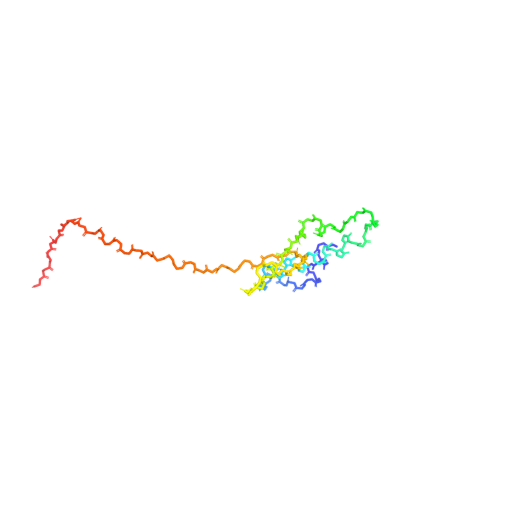327968